Protein AF-A0A094Q6H1-F1 (afdb_monomer)

Radius of gyration: 11.63 Å; Cα contacts (8 Å, |Δi|>4): 87; chains: 1; bounding box: 25×23×30 Å

Sequence (63 aa):
VVSHTDEMVMQVDSLLIESKRVSIGDLVLIVAGSPPGIPGSINAMRVHRIGDAVSGVAPAYRK

Foldseek 3Di:
DDQFPLVVVLVVLVVCVVVVVDDQQDWDKDWAAVVHDDPPRTDDIDTDGRPCLVVVVDVSSPD

pLDDT: mean 88.35, std 9.2, range [57.38, 97.5]

Nearest PDB structures (foldseek):
  5wsa-assembly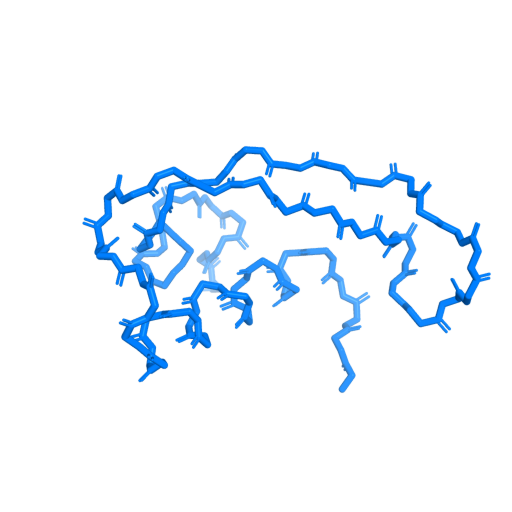1_A  TM=9.002E-01  e=5.746E-04  Mycobacterium tuberculosis H37Rv
  7ueh-assembly1_E  TM=8.990E-01  e=6.812E-02  Zymomonas mobilis
  6qxl-assembly3_K  TM=8.779E-01  e=6.369E-02  Pseudomonas aeruginosa
  8iav-assembly1_C  TM=8.266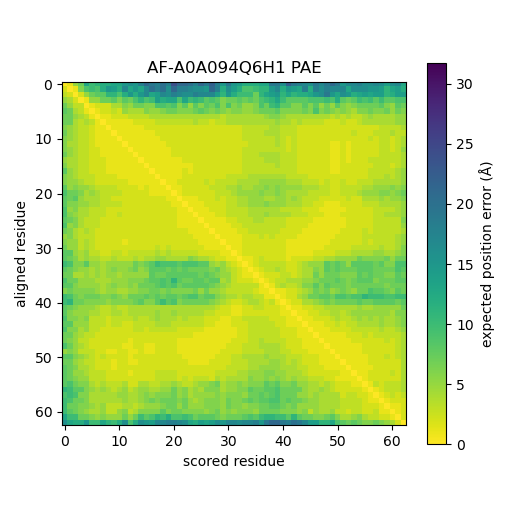E-01  e=5.205E-02  Streptococcus pneumoniae R6
  6qxl-assembly2_J  TM=8.756E-01  e=7.793E-02  Pseudomonas aeruginosa

Structure (mmC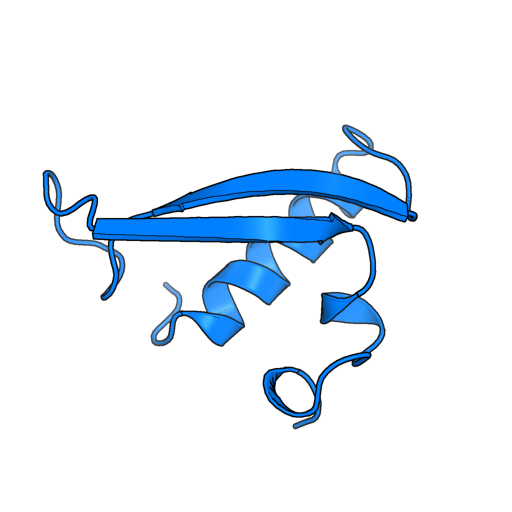IF, N/CA/C/O backbone):
data_AF-A0A094Q6H1-F1
#
_entry.id   AF-A0A094Q6H1-F1
#
loop_
_atom_site.group_PDB
_atom_site.id
_atom_site.type_symbol
_atom_site.label_atom_id
_atom_site.label_alt_id
_atom_site.label_comp_id
_atom_site.label_asym_id
_atom_site.label_entity_id
_atom_site.label_seq_id
_atom_site.pdbx_PDB_ins_code
_atom_site.Cartn_x
_atom_site.Cartn_y
_atom_site.Cartn_z
_atom_site.occupancy
_atom_site.B_iso_or_equiv
_atom_site.auth_seq_id
_atom_site.auth_comp_id
_atom_site.auth_asym_id
_atom_site.auth_atom_id
_atom_site.pdbx_PDB_model_num
ATOM 1 N N . VAL 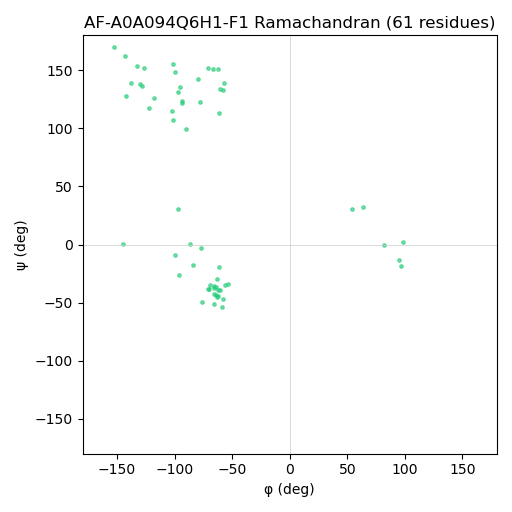A 1 1 ? 12.469 7.895 -1.380 1.00 57.38 1 VAL A N 1
ATOM 2 C CA . VAL A 1 1 ? 12.285 7.014 -2.556 1.00 57.38 1 VAL A CA 1
ATOM 3 C C . VAL A 1 1 ? 12.363 5.597 -2.024 1.00 57.38 1 VAL A C 1
ATOM 5 O O . VAL A 1 1 ? 13.322 5.318 -1.320 1.00 57.38 1 VAL A O 1
ATOM 8 N N . VAL A 1 2 ? 11.321 4.789 -2.211 1.00 61.69 2 VAL A N 1
ATOM 9 C CA . VAL A 1 2 ? 11.278 3.395 -1.729 1.00 61.69 2 VAL A CA 1
ATOM 10 C C . VAL A 1 2 ? 12.054 2.496 -2.686 1.00 61.69 2 VAL A C 1
ATOM 12 O O . VAL A 1 2 ? 12.020 2.733 -3.893 1.00 61.69 2 VAL A O 1
ATOM 15 N N . SER A 1 3 ? 12.767 1.502 -2.159 1.00 63.81 3 SER A N 1
ATOM 16 C CA . SER A 1 3 ? 13.666 0.655 -2.960 1.00 63.81 3 SER A CA 1
ATOM 17 C C . SER A 1 3 ? 12.993 -0.643 -3.401 1.00 63.81 3 SER A C 1
ATOM 19 O O . SER A 1 3 ? 13.341 -1.207 -4.438 1.00 63.81 3 SER A O 1
ATOM 21 N N . HIS A 1 4 ? 12.003 -1.107 -2.633 1.00 70.88 4 HIS A N 1
ATOM 22 C CA . HIS A 1 4 ? 11.336 -2.388 -2.848 1.00 70.88 4 HIS A CA 1
ATOM 23 C C . HIS A 1 4 ? 9.809 -2.267 -2.792 1.00 70.88 4 HIS A C 1
ATOM 25 O O . HIS A 1 4 ? 9.253 -1.392 -2.127 1.00 70.88 4 HIS A O 1
ATOM 31 N N . THR A 1 5 ? 9.119 -3.177 -3.484 1.00 71.69 5 THR A N 1
ATOM 32 C CA . THR A 1 5 ? 7.650 -3.203 -3.579 1.00 71.69 5 THR A CA 1
ATOM 33 C C . THR A 1 5 ? 6.971 -3.272 -2.206 1.00 71.69 5 THR A C 1
ATOM 35 O O . THR A 1 5 ? 5.925 -2.657 -2.017 1.00 71.69 5 THR A O 1
ATOM 38 N N . ASP A 1 6 ? 7.561 -3.965 -1.229 1.00 77.31 6 ASP A N 1
ATOM 39 C CA . ASP A 1 6 ? 6.975 -4.098 0.113 1.00 77.31 6 ASP A CA 1
ATOM 40 C C . ASP A 1 6 ? 7.023 -2.783 0.903 1.00 77.31 6 ASP A C 1
ATOM 42 O O . ASP A 1 6 ? 6.048 -2.414 1.563 1.00 77.31 6 ASP A O 1
ATOM 46 N N . GLU A 1 7 ? 8.112 -2.020 0.764 1.00 83.12 7 GLU A N 1
ATOM 47 C CA . GLU A 1 7 ? 8.237 -0.680 1.350 1.00 83.12 7 GLU A CA 1
ATOM 48 C C . GLU A 1 7 ? 7.216 0.288 0.747 1.00 83.12 7 GLU A C 1
ATOM 50 O O . GLU A 1 7 ? 6.643 1.111 1.459 1.00 83.12 7 GLU A O 1
ATOM 55 N N . MET A 1 8 ? 6.938 0.1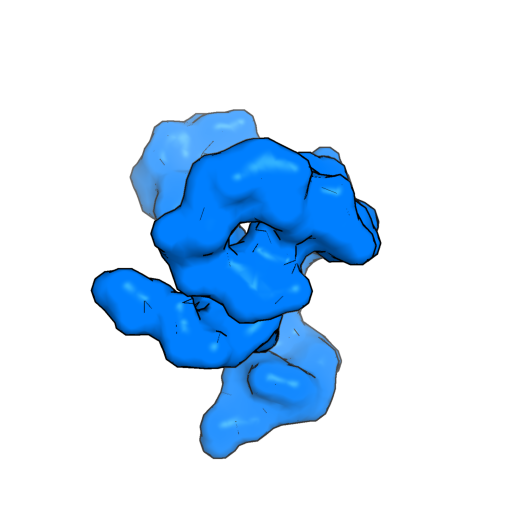56 -0.555 1.00 87.12 8 MET A N 1
ATOM 56 C CA . MET A 1 8 ? 5.907 0.940 -1.232 1.00 87.12 8 MET A CA 1
ATOM 57 C C . MET A 1 8 ? 4.514 0.657 -0.659 1.00 87.12 8 MET A C 1
ATOM 59 O O . MET A 1 8 ? 3.756 1.595 -0.425 1.00 87.12 8 MET A O 1
ATOM 63 N N . VAL A 1 9 ? 4.164 -0.611 -0.412 1.00 90.38 9 VAL A N 1
ATOM 64 C CA . VAL A 1 9 ? 2.840 -0.951 0.141 1.00 90.38 9 VAL A CA 1
ATOM 65 C C . VAL A 1 9 ? 2.681 -0.399 1.556 1.00 90.38 9 VAL A C 1
ATOM 67 O O . VAL A 1 9 ? 1.652 0.198 1.855 1.00 90.38 9 VAL A O 1
ATOM 70 N N . MET A 1 10 ? 3.712 -0.521 2.394 1.00 91.56 10 MET A N 1
ATOM 71 C CA . MET A 1 10 ? 3.709 0.053 3.742 1.00 91.56 10 MET A CA 1
ATOM 72 C C . MET A 1 10 ? 3.587 1.582 3.720 1.00 91.56 10 MET A C 1
ATOM 74 O O . MET A 1 10 ? 2.841 2.148 4.511 1.00 91.56 10 MET A O 1
ATOM 78 N N . GLN A 1 11 ? 4.253 2.255 2.777 1.00 91.12 11 GLN A N 1
ATOM 79 C CA . GLN A 1 11 ? 4.111 3.700 2.604 1.00 91.12 11 GLN A CA 1
ATOM 80 C C . GLN A 1 11 ? 2.682 4.097 2.197 1.00 91.12 11 GLN A C 1
ATOM 82 O O . GLN A 1 11 ? 2.144 5.069 2.726 1.00 91.12 11 GLN A O 1
ATOM 87 N N . VAL A 1 12 ? 2.065 3.366 1.262 1.00 92.81 12 VAL A N 1
ATOM 88 C CA . VAL A 1 12 ? 0.686 3.630 0.818 1.00 92.81 12 VAL A CA 1
ATOM 89 C C . VAL A 1 12 ? -0.306 3.443 1.966 1.00 92.81 12 VAL A C 1
ATOM 91 O O . VAL A 1 12 ? -1.163 4.304 2.155 1.00 92.81 12 VAL A O 1
ATOM 94 N N . ASP A 1 13 ? -0.171 2.362 2.737 1.00 94.69 13 ASP A N 1
ATOM 95 C CA . ASP A 1 13 ? -1.048 2.055 3.873 1.00 94.69 13 ASP A CA 1
ATOM 96 C C . ASP A 1 13 ? -1.015 3.187 4.917 1.00 94.69 13 ASP A C 1
ATOM 98 O O . ASP A 1 13 ? -2.044 3.805 5.204 1.00 94.69 13 ASP A O 1
ATOM 102 N N . SER A 1 14 ? 0.183 3.568 5.382 1.00 93.81 14 SER A N 1
ATOM 103 C CA . SER A 1 14 ? 0.352 4.658 6.353 1.00 93.81 14 SER A CA 1
ATOM 104 C C . SER A 1 14 ? -0.217 5.988 5.853 1.00 93.81 14 SER A C 1
ATOM 106 O O . SER A 1 14 ? -0.974 6.641 6.569 1.00 93.81 14 SER A O 1
ATOM 108 N N . LEU A 1 15 ? 0.080 6.382 4.609 1.00 95.38 15 LEU A N 1
ATOM 109 C CA . LEU A 1 15 ? -0.377 7.665 4.060 1.00 95.38 15 LEU A CA 1
ATOM 110 C C . LEU A 1 15 ? -1.901 7.732 3.898 1.00 95.38 15 LEU A C 1
ATOM 112 O O . LEU A 1 15 ? -2.509 8.787 4.103 1.00 95.38 15 LEU A O 1
ATOM 116 N N . LEU A 1 16 ? -2.540 6.629 3.509 1.00 95.62 16 LEU A N 1
ATOM 117 C CA . LEU A 1 16 ? -3.992 6.582 3.349 1.00 95.62 16 LEU A CA 1
ATOM 118 C C . LEU A 1 16 ? -4.715 6.662 4.702 1.00 95.62 16 LEU A C 1
ATOM 120 O O . LEU A 1 16 ? -5.714 7.381 4.807 1.00 95.62 16 LEU A O 1
ATOM 124 N N . ILE A 1 17 ? -4.171 6.008 5.733 1.00 94.94 17 ILE A N 1
ATOM 125 C CA . ILE A 1 17 ? -4.666 6.098 7.114 1.00 94.94 17 ILE A CA 1
ATOM 126 C C . ILE A 1 17 ? -4.475 7.521 7.663 1.00 94.94 17 ILE A C 1
ATOM 128 O O . ILE A 1 17 ? -5.434 8.135 8.134 1.00 94.94 17 ILE A O 1
ATOM 132 N N . GLU A 1 18 ? -3.267 8.085 7.558 1.00 95.94 18 GLU A N 1
ATOM 133 C CA . GLU A 1 18 ? -2.940 9.434 8.052 1.00 95.94 18 GLU A CA 1
ATOM 134 C C . GLU A 1 18 ? -3.782 10.523 7.376 1.00 95.94 18 GLU A C 1
ATOM 136 O O . GLU A 1 18 ? -4.252 11.458 8.028 1.00 95.94 18 GLU A O 1
ATOM 141 N N . SER A 1 19 ? -4.025 10.384 6.070 1.00 96.69 19 SER A N 1
ATOM 142 C CA . SER A 1 19 ? -4.852 11.322 5.306 1.00 96.69 19 SER A CA 1
ATOM 143 C C . SER A 1 19 ? -6.359 11.156 5.530 1.00 96.69 19 SER A C 1
ATOM 145 O O . SER A 1 19 ? -7.130 11.944 4.979 1.00 96.69 19 SER A O 1
ATOM 147 N N . LYS A 1 20 ? -6.790 10.168 6.333 1.00 94.94 20 LYS A N 1
ATOM 148 C CA . LYS A 1 20 ? -8.201 9.862 6.641 1.00 94.94 20 LYS A CA 1
ATOM 149 C C . LYS A 1 20 ? -9.071 9.655 5.395 1.00 94.94 20 LYS A C 1
ATOM 151 O O . LYS A 1 20 ? -10.260 9.970 5.401 1.00 94.94 20 LYS A O 1
ATOM 156 N N . ARG A 1 21 ? -8.478 9.156 4.305 1.00 94.12 21 ARG A N 1
ATOM 157 C CA . ARG A 1 21 ? -9.191 8.877 3.043 1.00 94.12 21 ARG A CA 1
ATOM 158 C C . ARG A 1 21 ? -9.874 7.513 3.034 1.00 94.12 21 ARG A C 1
ATOM 160 O O . ARG A 1 21 ? -10.740 7.280 2.198 1.00 94.12 21 ARG A O 1
ATOM 167 N N . VAL A 1 22 ? -9.459 6.635 3.938 1.00 95.94 22 VAL A N 1
ATOM 168 C CA . VAL A 1 22 ? -9.927 5.257 4.101 1.00 95.94 22 VAL A CA 1
ATOM 169 C C . VAL A 1 22 ? -9.982 4.921 5.589 1.00 95.94 22 VAL A C 1
ATOM 171 O O . VAL A 1 22 ? -9.340 5.583 6.409 1.00 95.94 22 VAL A O 1
ATOM 174 N N . SER A 1 23 ? -10.721 3.873 5.925 1.00 95.31 23 SER A N 1
ATOM 175 C CA . SER A 1 23 ? -10.748 3.269 7.254 1.00 95.31 23 SER A CA 1
ATOM 176 C C . SER A 1 23 ? -9.904 1.996 7.290 1.00 95.31 23 SER A C 1
ATOM 178 O O . SER A 1 23 ? -9.706 1.327 6.276 1.00 95.31 23 SER A O 1
ATOM 180 N N .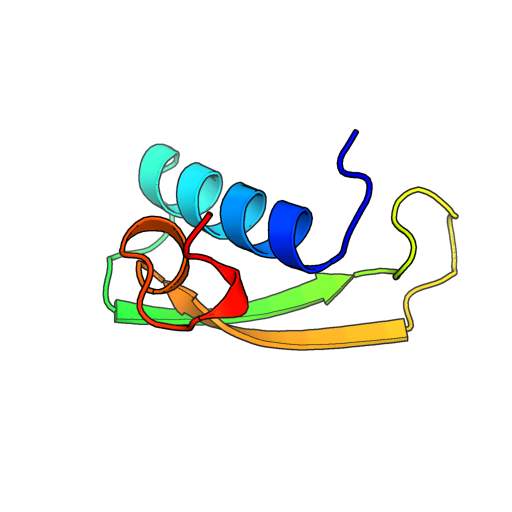 ILE A 1 24 ? -9.424 1.626 8.480 1.00 95.44 24 ILE A N 1
ATOM 181 C CA . ILE A 1 24 ? -8.800 0.313 8.685 1.00 95.44 24 ILE A CA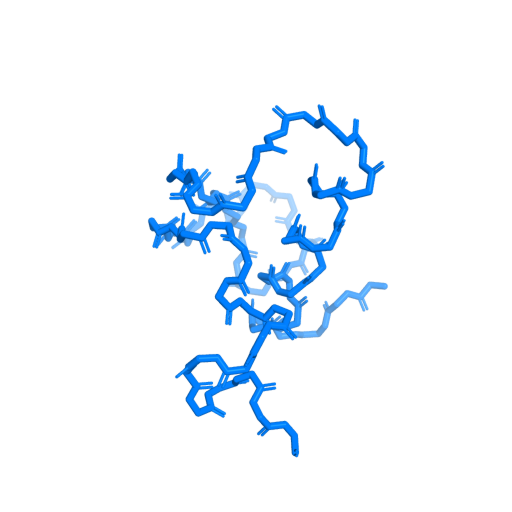 1
ATOM 182 C C . ILE A 1 24 ? -9.804 -0.777 8.303 1.00 95.44 24 ILE A C 1
ATOM 184 O O . ILE A 1 24 ? -10.961 -0.741 8.720 1.00 95.44 24 ILE A O 1
ATOM 188 N N . GLY A 1 25 ? -9.343 -1.753 7.524 1.00 95.81 25 GLY A N 1
ATOM 189 C CA . GLY A 1 25 ? -10.160 -2.843 7.008 1.00 95.81 25 GLY A CA 1
ATOM 190 C C . G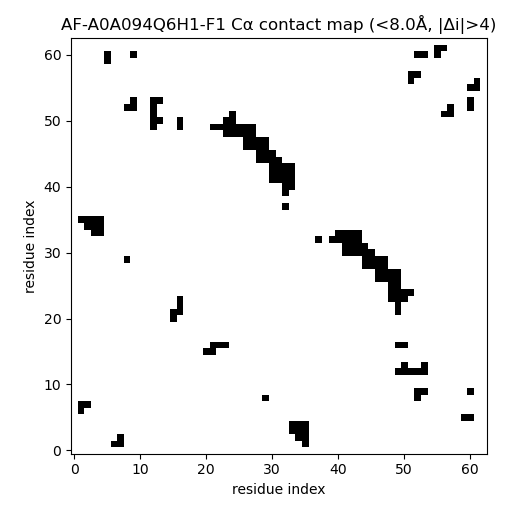LY A 1 25 ? -10.725 -2.608 5.607 1.00 95.81 25 GLY A C 1
ATOM 191 O O . GLY A 1 25 ? -11.149 -3.591 4.991 1.00 95.81 25 GLY A O 1
ATOM 192 N N . ASP A 1 26 ? -10.682 -1.380 5.078 1.00 97.50 26 ASP A N 1
ATOM 193 C CA . ASP A 1 26 ? -11.090 -1.088 3.701 1.00 97.50 26 ASP A CA 1
ATOM 194 C C . ASP A 1 26 ? -10.203 -1.825 2.692 1.00 97.50 26 ASP A C 1
ATOM 196 O O . ASP A 1 26 ? -9.026 -2.093 2.941 1.00 97.50 26 ASP A O 1
ATOM 200 N N . LEU A 1 27 ? -10.765 -2.150 1.528 1.00 96.69 27 LEU A N 1
ATOM 201 C CA . LEU A 1 27 ? -10.014 -2.733 0.419 1.00 96.69 27 LEU A CA 1
ATOM 202 C C . LEU A 1 27 ? -9.621 -1.649 -0.580 1.00 96.69 27 LEU A C 1
ATOM 204 O O . LEU A 1 27 ? -10.465 -0.887 -1.048 1.00 96.69 27 LEU A O 1
ATOM 208 N N . VAL A 1 28 ? -8.346 -1.635 -0.958 1.00 95.50 28 VAL A N 1
ATOM 209 C CA . VAL A 1 28 ? -7.800 -0.749 -1.987 1.00 95.50 28 VAL A CA 1
ATOM 210 C C . VAL A 1 28 ? -7.062 -1.540 -3.059 1.00 95.50 28 VAL A C 1
ATOM 212 O O . VAL A 1 28 ? -6.509 -2.613 -2.808 1.00 95.50 28 VAL A O 1
ATOM 215 N N . LEU A 1 29 ? -7.034 -0.984 -4.268 1.00 96.00 29 LEU A N 1
ATOM 216 C CA . LEU A 1 29 ? -6.208 -1.475 -5.362 1.00 96.00 29 LEU A CA 1
ATOM 217 C C . LEU A 1 29 ? -4.981 -0.575 -5.504 1.00 96.00 29 LEU A C 1
ATOM 219 O O . LEU A 1 29 ? -5.103 0.598 -5.847 1.00 96.00 29 LEU A O 1
ATOM 223 N N . ILE A 1 30 ? -3.799 -1.129 -5.258 1.00 93.06 30 ILE A N 1
ATOM 224 C CA . ILE A 1 30 ? -2.528 -0.435 -5.460 1.00 93.06 30 ILE A CA 1
ATOM 225 C C . ILE A 1 30 ? -2.028 -0.779 -6.861 1.00 93.06 30 ILE A C 1
ATOM 227 O O . ILE A 1 30 ? -1.828 -1.955 -7.166 1.00 93.06 30 ILE A O 1
ATOM 231 N N . VAL A 1 31 ? -1.821 0.237 -7.698 1.00 92.94 31 VAL A N 1
ATOM 232 C CA . VAL A 1 31 ? -1.261 0.109 -9.052 1.00 92.94 31 VAL A CA 1
ATOM 233 C C . VAL A 1 31 ? 0.051 0.877 -9.108 1.00 92.94 31 VAL A C 1
ATOM 235 O O . VAL A 1 31 ? 0.088 2.058 -8.764 1.00 92.94 31 VAL A O 1
ATOM 238 N N . ALA A 1 32 ? 1.127 0.212 -9.521 1.00 90.44 32 ALA A N 1
ATOM 239 C CA . ALA A 1 32 ? 2.463 0.795 -9.528 1.00 90.44 32 ALA A CA 1
ATOM 240 C C . ALA A 1 32 ? 3.375 0.175 -10.597 1.00 90.44 32 ALA A C 1
ATOM 242 O O . ALA A 1 32 ? 3.058 -0.845 -11.210 1.00 90.44 32 ALA A O 1
ATOM 243 N N . GLY A 1 33 ? 4.533 0.803 -10.802 1.00 89.56 33 GLY A N 1
ATOM 244 C CA . GLY A 1 33 ? 5.684 0.179 -11.452 1.00 89.56 33 GLY A CA 1
ATOM 245 C C . GLY A 1 33 ? 6.642 -0.378 -10.400 1.00 89.56 33 GLY A C 1
ATOM 246 O O . GLY A 1 33 ? 6.918 0.290 -9.402 1.00 89.56 33 GLY A O 1
ATOM 247 N N . SER A 1 34 ? 7.129 -1.596 -10.616 1.00 84.06 34 SER A N 1
ATOM 248 C CA . SER A 1 34 ? 8.187 -2.224 -9.828 1.00 84.06 34 SER A CA 1
ATOM 249 C C . SER A 1 34 ? 9.350 -2.605 -10.757 1.00 84.06 34 SER A C 1
ATOM 251 O O . SER A 1 34 ? 9.152 -3.415 -11.669 1.00 84.06 34 SER A O 1
ATOM 253 N N . PRO A 1 35 ? 10.553 -2.030 -10.568 1.00 83.38 35 PRO A N 1
ATOM 254 C CA . PRO A 1 35 ? 10.923 -1.099 -9.502 1.00 83.38 35 PRO A CA 1
ATOM 255 C C . PRO A 1 35 ? 10.285 0.300 -9.662 1.00 83.38 35 PRO A C 1
ATOM 257 O O . PRO A 1 35 ? 10.003 0.740 -10.780 1.00 83.38 35 PRO A O 1
ATOM 260 N N . PRO A 1 36 ? 10.053 1.014 -8.548 1.00 81.31 36 PRO A N 1
ATOM 261 C CA . PRO A 1 36 ? 9.462 2.348 -8.564 1.00 81.31 36 PRO A CA 1
ATOM 262 C C . PRO A 1 36 ? 10.399 3.379 -9.215 1.00 81.31 36 PRO A C 1
ATOM 264 O O . PRO A 1 36 ? 11.619 3.281 -9.124 1.00 81.31 36 PRO A O 1
ATOM 267 N N . GLY A 1 37 ? 9.821 4.417 -9.830 1.00 80.56 37 GLY A N 1
ATOM 268 C CA . GLY A 1 37 ? 10.569 5.577 -10.337 1.00 80.56 37 GLY A CA 1
ATOM 269 C C . GLY A 1 37 ? 10.891 5.576 -11.835 1.00 80.56 37 GLY A C 1
ATOM 270 O O . GLY A 1 37 ? 11.507 6.529 -12.301 1.00 80.56 37 GLY A O 1
ATOM 271 N N . ILE A 1 38 ? 10.446 4.571 -12.600 1.00 84.88 38 ILE A N 1
ATOM 272 C CA . ILE A 1 38 ? 10.572 4.540 -14.068 1.00 84.88 38 ILE A CA 1
ATOM 273 C C . ILE A 1 38 ? 9.219 4.918 -14.702 1.00 84.88 38 ILE A C 1
ATOM 275 O O . ILE A 1 38 ? 8.281 4.112 -14.662 1.00 84.88 38 ILE A O 1
ATOM 279 N N . PRO A 1 39 ? 9.064 6.120 -15.292 1.00 85.00 39 PRO A N 1
ATOM 280 C CA . PRO A 1 39 ? 7.825 6.505 -15.967 1.00 85.00 39 PRO A CA 1
ATOM 281 C C . PRO A 1 39 ? 7.444 5.520 -17.082 1.00 85.00 39 PRO A C 1
ATOM 283 O O . PRO A 1 39 ? 8.301 5.056 -17.828 1.00 85.00 39 PRO A O 1
ATOM 286 N N . GLY A 1 40 ? 6.154 5.196 -17.195 1.00 89.00 40 GLY A N 1
ATOM 287 C CA . GLY A 1 40 ? 5.634 4.275 -18.217 1.00 89.00 40 GLY A CA 1
ATOM 288 C C . GLY A 1 40 ? 5.775 2.778 -17.900 1.00 89.00 40 GLY A C 1
ATOM 289 O O . GLY A 1 40 ? 5.317 1.959 -18.687 1.00 89.00 40 GLY A O 1
ATOM 290 N N . SER A 1 41 ? 6.347 2.403 -16.751 1.00 88.81 41 SER A N 1
ATOM 291 C CA . SER A 1 41 ? 6.611 1.001 -16.376 1.00 88.81 41 SER A CA 1
ATOM 292 C C . SER A 1 41 ? 5.553 0.365 -15.458 1.00 88.81 41 SER A C 1
ATOM 294 O O . SER A 1 41 ? 5.878 -0.495 -14.641 1.00 88.81 41 SER A O 1
ATOM 296 N N . ILE A 1 42 ? 4.282 0.777 -15.550 1.00 91.06 42 ILE A N 1
ATOM 297 C CA . ILE A 1 42 ? 3.223 0.179 -14.718 1.00 91.06 42 ILE A CA 1
ATOM 298 C C . ILE A 1 42 ? 3.118 -1.316 -15.037 1.00 91.06 42 ILE A C 1
ATOM 300 O O . ILE A 1 42 ? 2.723 -1.700 -16.135 1.00 91.06 42 ILE A O 1
ATOM 304 N N . ASN A 1 43 ? 3.476 -2.152 -14.067 1.00 91.44 43 ASN A N 1
ATOM 305 C CA . ASN A 1 43 ? 3.574 -3.603 -14.227 1.00 91.44 43 ASN A CA 1
ATOM 306 C C . ASN A 1 43 ? 3.151 -4.381 -12.968 1.00 91.44 43 ASN A C 1
ATOM 308 O O . ASN A 1 43 ? 3.201 -5.609 -12.969 1.00 91.44 43 ASN A O 1
ATOM 312 N N . ALA A 1 44 ? 2.740 -3.690 -11.901 1.00 89.38 44 ALA A N 1
ATOM 313 C CA . ALA A 1 44 ? 2.366 -4.294 -10.633 1.00 89.38 44 ALA A CA 1
ATOM 314 C C . ALA A 1 44 ? 0.985 -3.810 -10.175 1.00 89.38 44 ALA A C 1
ATOM 316 O O . ALA A 1 44 ? 0.664 -2.620 -10.216 1.00 89.38 44 ALA A O 1
ATOM 317 N N . MET A 1 45 ? 0.179 -4.755 -9.696 1.00 93.06 45 MET A N 1
ATOM 318 C CA . MET A 1 45 ? -1.131 -4.504 -9.110 1.00 93.06 45 MET A CA 1
ATOM 319 C C . MET A 1 45 ? -1.307 -5.373 -7.865 1.00 93.06 45 MET A C 1
ATOM 321 O O . MET A 1 45 ? -0.930 -6.544 -7.866 1.00 93.06 45 MET A O 1
ATOM 325 N N . ARG A 1 46 ? -1.892 -4.813 -6.804 1.00 90.94 46 ARG A N 1
ATOM 326 C CA . ARG A 1 46 ? -2.168 -5.536 -5.558 1.00 90.94 46 ARG A CA 1
ATOM 327 C C . ARG A 1 46 ? -3.498 -5.104 -4.959 1.00 90.94 46 ARG A C 1
ATOM 329 O O . ARG A 1 46 ? -3.702 -3.920 -4.709 1.00 90.94 46 ARG A O 1
ATOM 336 N N . VAL A 1 47 ? -4.362 -6.072 -4.663 1.00 95.06 47 VAL A N 1
ATOM 337 C CA . VAL A 1 47 ? -5.497 -5.858 -3.757 1.00 95.06 47 VAL A CA 1
ATOM 338 C C . VAL A 1 47 ? -4.958 -5.895 -2.333 1.00 95.06 47 VAL A C 1
ATOM 340 O O . VAL A 1 47 ? -4.306 -6.862 -1.935 1.00 95.06 47 VAL A O 1
ATOM 343 N N . HIS A 1 48 ? -5.181 -4.826 -1.583 1.00 94.56 48 HIS A N 1
ATOM 344 C CA . HIS A 1 48 ? -4.646 -4.650 -0.243 1.00 94.56 48 HIS A CA 1
ATOM 345 C C . HIS A 1 48 ? -5.760 -4.250 0.718 1.00 94.56 48 HIS A C 1
ATOM 347 O O . HIS A 1 48 ? -6.611 -3.432 0.377 1.00 94.56 48 HIS A O 1
ATOM 353 N N . ARG A 1 49 ? -5.751 -4.838 1.915 1.00 96.38 49 ARG A N 1
ATOM 354 C CA . ARG A 1 49 ? -6.612 -4.420 3.014 1.00 96.38 49 ARG A CA 1
ATOM 355 C C . ARG A 1 49 ? -5.853 -3.415 3.874 1.00 96.38 49 ARG A C 1
ATOM 357 O O . ARG A 1 49 ? -4.773 -3.726 4.365 1.00 96.38 49 ARG A O 1
ATOM 364 N N . ILE A 1 50 ? -6.431 -2.231 4.042 1.00 96.88 50 ILE A N 1
ATOM 365 C CA . ILE A 1 50 ? -5.853 -1.136 4.821 1.00 96.88 50 ILE A CA 1
ATOM 366 C C . ILE A 1 50 ? -5.658 -1.570 6.271 1.00 96.88 50 ILE A C 1
ATOM 368 O O . ILE A 1 50 ? -6.570 -2.126 6.890 1.00 96.88 50 ILE A O 1
ATOM 372 N N . GLY A 1 51 ? -4.482 -1.279 6.816 1.00 95.38 51 GLY A N 1
ATOM 373 C CA . GLY A 1 51 ? -4.060 -1.656 8.158 1.00 95.38 51 GLY A CA 1
ATOM 374 C C . GLY A 1 51 ? -3.209 -2.927 8.208 1.00 95.38 51 GLY A C 1
ATOM 375 O O . GLY A 1 51 ? -2.514 -3.134 9.204 1.00 95.38 51 GLY A O 1
ATOM 376 N N . ASP A 1 52 ? -3.216 -3.772 7.170 1.00 94.75 52 ASP A N 1
ATOM 377 C CA . ASP A 1 52 ? -2.487 -5.049 7.184 1.00 94.75 52 ASP A CA 1
ATOM 378 C C . ASP A 1 52 ? -0.965 -4.856 7.152 1.00 94.75 52 ASP A C 1
ATOM 380 O O . ASP A 1 52 ? -0.232 -5.658 7.744 1.00 94.75 52 ASP A O 1
ATOM 384 N N . ALA A 1 53 ? -0.477 -3.823 6.451 1.00 92.06 53 ALA A N 1
ATOM 385 C CA . ALA A 1 53 ? 0.957 -3.581 6.332 1.00 92.06 53 ALA A CA 1
ATOM 386 C C . ALA A 1 53 ? 1.508 -2.969 7.619 1.00 92.06 53 ALA A C 1
ATOM 388 O O . ALA A 1 53 ? 2.454 -3.508 8.192 1.00 92.06 53 ALA A O 1
ATOM 389 N N . VAL A 1 54 ? 0.866 -1.915 8.131 1.00 91.56 54 VAL A N 1
ATOM 390 C CA . VAL A 1 54 ? 1.267 -1.280 9.401 1.00 91.56 54 VAL A CA 1
ATOM 391 C C . VAL A 1 54 ? 1.127 -2.213 10.609 1.00 91.56 54 VAL A C 1
ATOM 393 O O . VAL A 1 54 ? 1.909 -2.116 11.550 1.00 91.56 54 VAL A O 1
ATOM 396 N N . SER A 1 55 ? 0.178 -3.155 10.574 1.00 91.69 55 SER A N 1
ATOM 397 C CA . SER A 1 55 ? -0.019 -4.147 11.643 1.00 91.69 55 SER A CA 1
ATOM 398 C C . SER A 1 55 ? 0.857 -5.395 11.486 1.00 91.69 55 SER A C 1
ATOM 400 O O . SER A 1 55 ? 0.757 -6.321 12.291 1.00 91.69 55 SER A O 1
ATOM 402 N N . GLY A 1 56 ? 1.699 -5.470 10.449 1.00 90.19 56 GLY A N 1
ATOM 403 C CA . GLY A 1 56 ? 2.605 -6.601 10.249 1.00 90.19 56 GLY A CA 1
ATOM 404 C C . GLY A 1 56 ? 1.887 -7.938 10.014 1.00 90.19 56 GLY A C 1
ATOM 405 O O . GLY A 1 56 ? 2.377 -8.990 10.435 1.00 90.19 56 GLY A O 1
ATOM 406 N N . VAL A 1 57 ? 0.708 -7.934 9.381 1.00 90.00 57 VAL A N 1
ATOM 407 C CA . VAL A 1 57 ? -0.137 -9.138 9.242 1.00 90.00 57 VAL A CA 1
ATOM 408 C C . VAL A 1 57 ? 0.531 -10.202 8.368 1.00 90.00 57 VAL A C 1
ATOM 410 O O . VAL A 1 57 ? 0.433 -11.392 8.665 1.00 90.00 57 VAL A O 1
ATOM 413 N N . ALA A 1 58 ? 1.271 -9.796 7.335 1.00 84.62 58 ALA A N 1
ATOM 414 C CA . ALA A 1 58 ? 2.063 -10.696 6.499 1.00 84.62 58 ALA A CA 1
ATOM 415 C C . ALA A 1 58 ? 3.552 -10.683 6.903 1.00 84.62 58 ALA A C 1
ATOM 417 O O . ALA A 1 58 ? 4.060 -9.627 7.284 1.00 84.62 58 ALA A O 1
ATOM 418 N N . PRO A 1 59 ? 4.287 -11.807 6.752 1.00 83.88 59 PRO A N 1
ATOM 419 C CA . PRO A 1 59 ? 5.721 -11.867 7.052 1.00 83.88 59 PRO A CA 1
ATOM 420 C C . PRO A 1 59 ? 6.556 -10.796 6.341 1.00 83.88 59 PRO A C 1
ATOM 422 O O . PRO A 1 59 ? 7.494 -10.285 6.931 1.00 83.88 59 PRO A O 1
ATOM 425 N N . ALA A 1 60 ? 6.179 -10.405 5.119 1.00 80.88 60 ALA A N 1
ATOM 426 C CA . ALA A 1 60 ? 6.877 -9.379 4.337 1.00 80.88 60 ALA A CA 1
ATOM 427 C C . ALA A 1 60 ? 6.908 -7.986 5.001 1.00 80.88 60 ALA A C 1
ATOM 429 O O . ALA A 1 60 ? 7.741 -7.157 4.651 1.00 80.88 60 ALA A O 1
ATOM 430 N N . TYR A 1 61 ? 6.013 -7.722 5.959 1.00 82.19 61 TYR A N 1
ATOM 431 C CA . TYR A 1 61 ? 5.945 -6.453 6.693 1.00 82.19 61 TYR A CA 1
ATOM 432 C C . TYR A 1 61 ? 6.609 -6.516 8.072 1.00 82.19 61 TYR A C 1
ATOM 434 O O . TYR A 1 61 ? 6.763 -5.491 8.733 1.00 82.19 61 TYR A O 1
ATOM 442 N N . ARG A 1 62 ? 6.997 -7.712 8.524 1.00 78.31 62 ARG A N 1
ATOM 443 C CA . ARG A 1 62 ? 7.685 -7.916 9.798 1.00 78.31 62 ARG A CA 1
ATOM 444 C C . ARG A 1 62 ? 9.182 -7.807 9.525 1.00 78.31 62 ARG A C 1
ATOM 446 O O . ARG A 1 62 ? 9.769 -8.742 8.990 1.00 78.31 62 ARG A O 1
ATOM 453 N N . LYS A 1 63 ? 9.767 -6.645 9.811 1.00 65.31 63 LYS A N 1
ATOM 454 C CA . LYS A 1 63 ? 11.227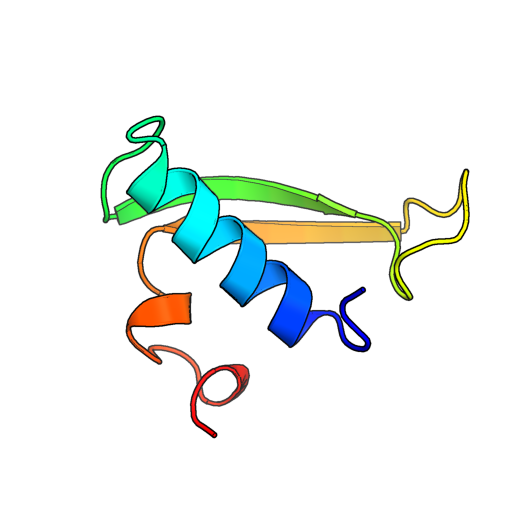 -6.523 9.906 1.00 65.31 63 LYS A CA 1
ATOM 455 C C . LYS A 1 63 ? 11.742 -7.259 11.136 1.00 65.31 63 LYS A C 1
ATOM 457 O O . LYS A 1 63 ? 11.037 -7.215 12.168 1.00 65.31 63 LYS A O 1
#

Mean predicted aligned error: 4.24 Å

Solvent-accessible surface area (backbone atoms only — not comparable to full-atom values): 3898 Å² total; per-residue (Å²): 136,65,87,46,72,63,55,44,51,38,52,51,39,52,52,37,52,75,66,64,78,54,56,80,68,40,79,44,78,50,74,41,33,76,69,63,90,52,88,92,45,74,76,42,76,42,85,42,51,34,52,39,47,82,66,36,72,47,73,88,51,53,126

Secondary structure (DSSP, 8-state):
---SHHHHHHHHHHHHHHTTSS-TT-EEEEEE-SSTT-TT---EEEEEETTTTTTT-SGGG--